Protein AF-A0A8C9GI04-F1 (afdb_monomer_lite)

Organism: NCBI:txid591936

pLDDT: mean 93.32, std 7.54, range [58.09, 98.19]

Structure (mmCIF, N/CA/C/O backbone):
data_AF-A0A8C9GI04-F1
#
_entry.id   AF-A0A8C9GI04-F1
#
loop_
_atom_site.group_PDB
_atom_site.id
_atom_site.type_symbol
_atom_site.label_atom_id
_atom_site.label_alt_id
_atom_site.label_comp_id
_atom_site.label_asym_id
_atom_site.label_entity_id
_atom_site.label_seq_id
_atom_site.pdbx_PDB_ins_code
_atom_site.Cartn_x
_atom_site.Cartn_y
_atom_site.Cartn_z
_atom_site.occupancy
_atom_site.B_iso_or_equiv
_atom_site.auth_seq_id
_atom_site.auth_comp_id
_atom_site.auth_asym_id
_atom_site.auth_atom_id
_atom_site.pdbx_PDB_model_num
ATOM 1 N N . LYS A 1 1 ? -19.293 -9.255 14.916 1.00 58.09 1 LYS A N 1
ATOM 2 C CA . LYS A 1 1 ? -18.584 -8.015 15.339 1.00 58.09 1 LYS A CA 1
ATOM 3 C C . LYS A 1 1 ? -17.336 -8.307 16.194 1.00 58.09 1 LYS A C 1
ATOM 5 O O . LYS A 1 1 ? -16.268 -7.834 15.830 1.00 58.09 1 LYS A O 1
ATOM 10 N N . ASN A 1 2 ? -17.399 -9.175 17.212 1.00 64.94 2 ASN A N 1
ATOM 11 C CA . ASN A 1 2 ? -16.260 -9.461 18.116 1.00 64.94 2 ASN A CA 1
ATOM 12 C C . ASN A 1 2 ? -15.022 -10.104 17.446 1.00 64.94 2 ASN A C 1
ATOM 14 O O . ASN A 1 2 ? -13.891 -9.823 17.838 1.00 64.94 2 ASN A O 1
ATOM 18 N N . GLY A 1 3 ? -15.204 -10.923 16.403 1.00 80.50 3 GLY A N 1
ATOM 19 C CA . GLY A 1 3 ? -14.089 -11.579 15.701 1.00 80.50 3 GLY A CA 1
ATOM 20 C C . GLY A 1 3 ? -13.209 -10.637 14.868 1.00 80.50 3 GLY A C 1
ATOM 21 O O . GLY A 1 3 ? -11.998 -10.830 14.797 1.00 80.50 3 GLY A O 1
ATOM 22 N N . ILE A 1 4 ? -13.796 -9.590 14.278 1.00 77.62 4 ILE A N 1
ATOM 23 C CA . ILE A 1 4 ? -13.075 -8.622 13.434 1.00 77.62 4 ILE A CA 1
ATOM 24 C C . ILE A 1 4 ? -12.163 -7.753 14.300 1.00 77.62 4 ILE A C 1
ATOM 26 O O . ILE A 1 4 ? -10.967 -7.670 14.031 1.00 77.62 4 ILE A O 1
ATOM 30 N N . LEU A 1 5 ? -12.699 -7.195 15.389 1.00 77.75 5 LEU A N 1
ATOM 31 C CA . LEU A 1 5 ? -11.923 -6.432 16.371 1.00 77.75 5 LEU A CA 1
ATOM 32 C C . LEU A 1 5 ? -10.781 -7.265 16.964 1.00 77.75 5 LEU A C 1
ATOM 34 O O . LEU A 1 5 ? -9.650 -6.794 17.034 1.00 77.75 5 LEU A O 1
ATOM 38 N N . LYS A 1 6 ? -11.030 -8.540 17.294 1.00 83.25 6 LYS A N 1
ATOM 39 C CA . LYS A 1 6 ? -9.978 -9.452 17.772 1.00 83.25 6 LYS A CA 1
ATOM 40 C C . LYS A 1 6 ? -8.861 -9.637 16.737 1.00 83.25 6 LYS A C 1
ATOM 42 O O . LYS A 1 6 ? -7.687 -9.688 17.102 1.00 83.25 6 LYS A O 1
ATOM 47 N N . ARG A 1 7 ? -9.207 -9.716 15.447 1.00 83.31 7 ARG A N 1
ATOM 48 C CA . ARG A 1 7 ? -8.234 -9.871 14.355 1.00 83.31 7 ARG A CA 1
ATOM 49 C C . ARG A 1 7 ? -7.420 -8.598 14.121 1.00 83.31 7 ARG A C 1
ATOM 51 O O . ARG A 1 7 ? -6.207 -8.697 13.960 1.00 83.31 7 ARG A O 1
ATOM 58 N N . ILE A 1 8 ?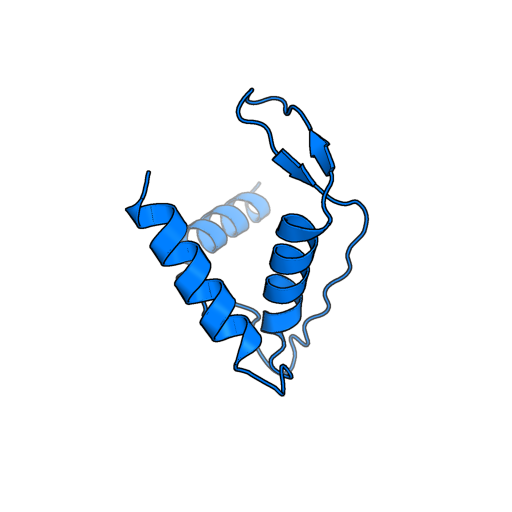 -8.066 -7.434 14.169 1.00 82.00 8 ILE A N 1
ATOM 59 C CA . ILE A 1 8 ? -7.407 -6.124 14.062 1.00 82.00 8 ILE A CA 1
ATOM 60 C C . ILE A 1 8 ? -6.440 -5.926 15.231 1.00 82.00 8 ILE A C 1
ATOM 62 O O . ILE A 1 8 ? -5.265 -5.653 15.008 1.00 82.00 8 ILE A O 1
ATOM 66 N N . ASN A 1 9 ? -6.882 -6.179 16.465 1.00 84.00 9 ASN A N 1
ATOM 67 C CA . ASN A 1 9 ? -6.029 -6.061 17.649 1.00 84.00 9 ASN A CA 1
ATOM 68 C C . ASN A 1 9 ? -4.821 -7.003 17.577 1.00 84.00 9 ASN A C 1
ATOM 70 O O . ASN A 1 9 ? -3.708 -6.615 17.921 1.00 84.00 9 ASN A O 1
ATOM 74 N N . LYS A 1 10 ? -5.002 -8.226 17.058 1.00 86.00 10 LYS A N 1
ATOM 75 C CA . LYS A 1 10 ? -3.884 -9.146 16.810 1.00 86.00 10 LYS A CA 1
ATOM 76 C C . LYS A 1 10 ? -2.883 -8.570 15.800 1.00 86.00 10 LYS A C 1
ATOM 78 O O . LYS A 1 10 ? -1.682 -8.652 16.044 1.00 86.00 10 LYS A O 1
ATOM 83 N N . GLN A 1 11 ? -3.351 -8.002 14.688 1.00 83.50 11 GLN A N 1
ATOM 84 C CA . GLN A 1 11 ? -2.478 -7.400 13.671 1.00 83.50 11 GLN A CA 1
ATOM 85 C C . GLN A 1 11 ? -1.740 -6.167 14.201 1.00 83.50 11 GLN A C 1
ATOM 87 O O . GLN A 1 11 ? -0.530 -6.059 14.010 1.00 83.50 11 GLN A O 1
ATOM 92 N N . LEU A 1 12 ? -2.429 -5.294 14.939 1.00 83.62 12 LEU A N 1
ATOM 93 C CA . LEU A 1 12 ? -1.813 -4.147 15.601 1.00 83.62 12 LEU A CA 1
ATOM 94 C C . LEU A 1 12 ? -0.757 -4.601 16.610 1.00 83.62 12 LEU A C 1
ATOM 96 O O . LEU A 1 12 ? 0.352 -4.079 16.599 1.00 83.62 12 LEU A O 1
ATOM 100 N N . ASN A 1 13 ? -1.028 -5.622 17.422 1.00 87.12 13 ASN A N 1
ATOM 101 C CA . ASN A 1 13 ? -0.030 -6.157 18.351 1.00 87.12 13 ASN A CA 1
ATOM 102 C C . ASN A 1 13 ? 1.227 -6.665 17.630 1.00 87.12 13 ASN A C 1
ATOM 104 O O . ASN A 1 13 ? 2.338 -6.417 18.091 1.00 87.12 13 ASN A O 1
ATOM 108 N N . ILE A 1 14 ? 1.080 -7.345 16.488 1.00 85.94 14 ILE A N 1
ATOM 109 C CA . ILE A 1 14 ? 2.230 -7.777 15.677 1.00 85.94 14 ILE A CA 1
ATOM 110 C C . ILE A 1 14 ? 3.009 -6.558 15.167 1.00 85.94 14 ILE A C 1
ATOM 112 O O . ILE A 1 14 ? 4.228 -6.512 15.314 1.00 85.94 14 ILE A O 1
ATOM 116 N N . TYR A 1 15 ? 2.310 -5.551 14.640 1.00 90.56 15 TYR A N 1
ATOM 117 C CA . TYR A 1 15 ? 2.925 -4.323 14.139 1.00 90.56 15 TYR A CA 1
ATOM 118 C C . TYR A 1 15 ? 3.720 -3.561 15.215 1.00 90.56 15 TYR A C 1
ATOM 120 O O . TYR A 1 15 ? 4.781 -3.016 14.910 1.00 90.56 15 TYR A O 1
ATOM 128 N N . HIS A 1 16 ? 3.257 -3.537 16.469 1.00 90.94 16 HIS A N 1
ATOM 129 C CA . HIS A 1 16 ? 3.956 -2.863 17.575 1.00 90.94 16 HIS A CA 1
ATOM 130 C C . HIS A 1 16 ? 5.150 -3.653 18.125 1.00 90.94 16 HIS A C 1
ATOM 132 O O . HIS A 1 16 ? 6.081 -3.058 18.660 1.00 90.94 16 HIS A O 1
ATOM 138 N N . ARG A 1 17 ? 5.159 -4.985 17.993 1.00 91.94 17 ARG A N 1
ATOM 139 C CA . ARG A 1 17 ? 6.262 -5.827 18.495 1.00 91.94 17 ARG A CA 1
ATOM 140 C C . ARG A 1 17 ? 7.551 -5.676 17.691 1.00 91.94 17 ARG A C 1
ATOM 142 O O . ARG A 1 17 ? 8.630 -5.941 18.217 1.00 91.94 17 ARG A O 1
ATOM 149 N N . ILE A 1 18 ? 7.450 -5.288 16.424 1.00 92.19 18 ILE A N 1
ATOM 150 C CA . ILE A 1 18 ? 8.603 -5.160 15.534 1.00 92.19 18 ILE A CA 1
ATOM 151 C C . ILE A 1 18 ? 9.268 -3.803 15.778 1.00 92.19 18 ILE A C 1
ATOM 153 O O . ILE A 1 18 ? 8.718 -2.764 15.417 1.00 92.19 18 ILE A O 1
ATOM 157 N N . LYS A 1 19 ? 10.464 -3.825 16.379 1.00 90.69 19 LYS A N 1
ATOM 158 C CA . LYS A 1 19 ? 11.230 -2.611 16.707 1.00 90.69 19 LYS A CA 1
ATOM 159 C C . LYS A 1 19 ? 11.822 -1.918 15.476 1.00 90.69 19 LYS A C 1
ATOM 161 O O . LYS A 1 19 ? 11.852 -0.697 15.430 1.00 90.69 19 LYS A O 1
ATOM 166 N N . ILE A 1 20 ? 12.291 -2.689 14.493 1.00 93.06 20 ILE A N 1
ATOM 167 C CA . ILE A 1 20 ? 12.982 -2.175 13.302 1.00 93.06 20 ILE A CA 1
ATOM 168 C C . ILE A 1 20 ? 12.156 -2.512 12.059 1.00 93.06 20 ILE A C 1
ATOM 170 O O . ILE A 1 20 ? 11.896 -3.681 11.778 1.00 93.06 20 ILE A O 1
ATOM 174 N N . LYS A 1 21 ? 11.745 -1.484 11.313 1.00 94.62 21 LYS A N 1
ATOM 175 C CA . LYS A 1 21 ? 10.801 -1.571 10.187 1.00 94.62 21 LYS A CA 1
ATOM 176 C C . LYS A 1 21 ? 11.438 -1.077 8.887 1.00 94.62 21 LYS A C 1
ATOM 178 O O . LYS A 1 21 ? 10.956 -0.139 8.265 1.00 94.62 21 LYS A O 1
ATOM 183 N N . ASN A 1 22 ? 12.541 -1.709 8.492 1.00 94.62 22 ASN A N 1
ATOM 184 C CA . ASN A 1 22 ? 13.356 -1.251 7.357 1.00 94.62 22 ASN A CA 1
ATOM 185 C C . ASN A 1 22 ? 12.860 -1.757 5.993 1.00 94.62 22 ASN A C 1
ATOM 187 O O . ASN A 1 22 ? 13.307 -1.266 4.961 1.00 94.62 22 ASN A O 1
ATOM 191 N N . HIS A 1 23 ? 11.969 -2.753 5.967 1.00 96.81 23 HIS A N 1
ATOM 192 C CA . HIS A 1 23 ? 11.454 -3.288 4.708 1.00 96.81 23 HIS A CA 1
ATOM 193 C C . HIS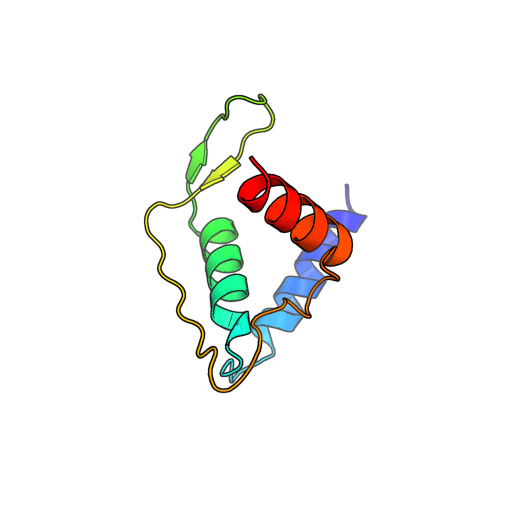 A 1 23 ? 10.623 -2.221 3.962 1.00 96.81 23 HIS A C 1
ATOM 195 O O . HIS A 1 23 ? 9.760 -1.604 4.590 1.00 96.81 23 HIS A O 1
ATOM 201 N N . PRO A 1 24 ? 10.799 -2.025 2.640 1.00 97.56 24 PRO A N 1
ATOM 202 C CA . PRO A 1 24 ? 10.115 -0.970 1.881 1.00 97.56 24 PRO A CA 1
ATOM 203 C C . PRO A 1 24 ? 8.584 -0.987 1.989 1.00 97.56 24 PRO A C 1
ATOM 205 O O . PRO A 1 24 ? 7.961 0.072 1.989 1.00 97.56 24 PRO A O 1
ATOM 208 N N . GLU A 1 25 ? 7.977 -2.171 2.144 1.00 97.94 25 GLU A N 1
ATOM 209 C CA . GLU A 1 25 ? 6.524 -2.345 2.335 1.00 97.94 25 GLU A CA 1
ATOM 210 C C . GLU A 1 25 ? 5.984 -1.635 3.592 1.00 97.94 25 GLU A C 1
ATOM 212 O O . GLU A 1 25 ? 4.801 -1.298 3.651 1.00 97.94 25 GLU A O 1
ATOM 217 N N . TYR A 1 26 ? 6.834 -1.329 4.581 1.00 97.75 26 TYR A N 1
ATOM 218 C CA . TYR A 1 26 ? 6.411 -0.541 5.739 1.00 97.75 26 TYR A CA 1
ATOM 219 C C . TYR A 1 26 ? 5.976 0.876 5.376 1.00 97.75 26 TYR A C 1
ATOM 221 O O . TYR A 1 26 ? 5.202 1.447 6.132 1.00 97.75 26 TYR A O 1
ATOM 229 N N . GLN A 1 27 ? 6.374 1.433 4.229 1.00 98.00 27 GLN A N 1
ATOM 230 C CA . GLN A 1 27 ? 5.814 2.708 3.765 1.00 98.00 27 GLN A CA 1
ATOM 231 C C . GLN A 1 27 ? 4.288 2.618 3.628 1.00 98.00 27 GLN A C 1
ATOM 233 O O . GLN A 1 27 ? 3.568 3.422 4.212 1.00 98.00 27 GLN A O 1
ATOM 238 N N . TYR A 1 28 ? 3.795 1.569 2.965 1.00 97.75 28 TYR A N 1
ATOM 239 C CA . TYR A 1 28 ? 2.364 1.300 2.844 1.00 97.75 28 TYR A CA 1
ATOM 240 C C . TYR A 1 28 ? 1.715 1.008 4.207 1.00 97.75 28 TYR A C 1
ATOM 242 O O . TYR A 1 28 ? 0.704 1.616 4.560 1.00 97.75 28 TYR A O 1
ATOM 250 N N . LEU A 1 29 ? 2.307 0.112 5.010 1.00 97.06 29 LEU A N 1
ATOM 251 C CA . LEU A 1 29 ? 1.726 -0.290 6.300 1.00 97.06 29 LEU A CA 1
ATOM 252 C C . LEU A 1 29 ? 1.660 0.868 7.303 1.00 97.06 29 LEU A C 1
ATOM 254 O O . LEU A 1 29 ? 0.672 0.996 8.026 1.00 97.06 29 LEU A O 1
ATOM 258 N N . ASN A 1 30 ? 2.684 1.720 7.338 1.00 96.50 30 ASN A N 1
ATOM 259 C CA . ASN A 1 30 ? 2.741 2.875 8.227 1.00 96.50 30 ASN A CA 1
ATOM 260 C C . ASN A 1 30 ? 1.712 3.933 7.813 1.00 96.50 30 ASN A C 1
ATOM 262 O O . ASN A 1 30 ? 1.058 4.498 8.685 1.00 96.50 30 ASN A O 1
ATOM 266 N N . THR A 1 31 ? 1.514 4.162 6.508 1.00 97.19 31 THR A N 1
ATOM 267 C CA . THR A 1 31 ? 0.453 5.052 6.013 1.00 97.19 31 THR A CA 1
ATOM 268 C C . THR A 1 31 ? -0.929 4.540 6.405 1.00 97.19 31 THR A C 1
ATOM 270 O O . THR A 1 31 ? -1.731 5.301 6.938 1.00 97.19 31 THR A O 1
ATOM 273 N N . VAL A 1 32 ? -1.207 3.245 6.219 1.00 95.81 32 VAL A N 1
ATOM 274 C CA . VAL A 1 32 ? -2.487 2.650 6.641 1.00 95.81 32 VAL A CA 1
ATOM 275 C C . VAL A 1 32 ? -2.690 2.800 8.151 1.00 95.81 32 VAL A C 1
ATOM 277 O O . VAL A 1 32 ? -3.769 3.189 8.593 1.00 95.81 32 VAL A O 1
ATOM 280 N N . TYR A 1 33 ? -1.654 2.526 8.944 1.00 95.38 33 TYR A N 1
ATOM 281 C CA . TYR A 1 33 ? -1.692 2.680 10.397 1.00 95.38 33 TYR A CA 1
ATOM 282 C C . TYR A 1 33 ? -1.984 4.127 10.825 1.00 95.38 33 TYR A C 1
ATOM 284 O O . TYR A 1 33 ? -2.854 4.356 11.664 1.00 95.38 33 TYR A O 1
ATOM 292 N N . ASP A 1 34 ? -1.304 5.102 10.220 1.00 96.12 34 ASP A N 1
ATOM 293 C CA . ASP A 1 34 ? -1.492 6.524 10.514 1.00 96.12 34 ASP A CA 1
ATOM 294 C C . ASP A 1 34 ? -2.886 7.024 10.103 1.00 96.12 34 ASP A C 1
ATOM 296 O O . ASP A 1 34 ? -3.521 7.747 10.868 1.00 96.12 34 ASP A O 1
ATOM 300 N N . ILE A 1 35 ? -3.419 6.582 8.958 1.00 96.44 35 ILE A N 1
ATOM 301 C CA . ILE A 1 35 ? -4.799 6.896 8.554 1.00 96.44 35 ILE A CA 1
ATOM 302 C C . ILE A 1 35 ? -5.798 6.337 9.571 1.00 96.44 35 ILE A C 1
ATOM 304 O O . ILE A 1 35 ? -6.720 7.042 9.965 1.00 96.44 35 ILE A O 1
ATOM 308 N N . ILE A 1 36 ? -5.623 5.094 10.029 1.00 94.00 36 ILE A N 1
ATOM 309 C CA . ILE A 1 36 ? -6.551 4.473 10.986 1.00 94.00 36 ILE A CA 1
ATOM 310 C C . ILE A 1 36 ? -6.566 5.216 12.328 1.00 94.00 36 ILE A C 1
ATOM 312 O O . ILE A 1 36 ? -7.634 5.352 12.925 1.00 94.00 36 ILE A O 1
ATOM 316 N N . LEU A 1 37 ? -5.407 5.669 12.814 1.00 93.94 37 LEU A N 1
ATOM 317 C CA . LEU A 1 37 ? -5.306 6.323 14.121 1.00 93.94 37 LEU A CA 1
ATOM 318 C C . LEU A 1 37 ? -5.619 7.816 14.093 1.00 93.94 37 LEU A C 1
ATOM 320 O O . LEU A 1 37 ? -6.291 8.308 14.995 1.00 93.94 37 LEU A O 1
ATOM 324 N N . ASN A 1 38 ? -5.120 8.523 13.082 1.00 96.31 38 ASN A N 1
ATOM 325 C CA . ASN A 1 38 ? -5.090 9.984 13.046 1.00 96.31 38 ASN A CA 1
ATOM 326 C C . ASN A 1 38 ? -5.850 10.569 11.846 1.00 96.31 38 ASN A C 1
ATOM 328 O O . ASN A 1 38 ? -5.779 11.773 11.607 1.00 96.31 38 ASN A O 1
ATOM 332 N N . GLY A 1 39 ? -6.508 9.738 11.036 1.00 96.50 39 GLY A N 1
ATOM 333 C CA . GLY A 1 39 ? -7.276 10.199 9.885 1.00 96.50 39 GLY A CA 1
ATOM 334 C C . GLY A 1 39 ? -8.641 10.774 10.268 1.00 96.50 39 GLY A C 1
ATOM 335 O O . GLY A 1 39 ? -9.224 10.462 11.307 1.00 96.50 39 GLY A O 1
ATOM 336 N N . ASN A 1 40 ? -9.179 11.603 9.379 1.00 97.12 40 ASN A N 1
ATOM 337 C CA . ASN A 1 40 ? -10.478 12.241 9.523 1.00 97.12 40 ASN A CA 1
ATOM 338 C C . ASN A 1 40 ? -11.582 11.317 9.006 1.00 97.12 40 ASN A C 1
ATOM 340 O O . ASN A 1 40 ? -11.488 10.780 7.901 1.00 97.12 40 ASN A O 1
ATOM 344 N N . LYS A 1 41 ? -12.653 11.150 9.786 1.00 96.75 41 LYS A N 1
ATOM 345 C CA . LYS A 1 41 ? -13.855 10.435 9.340 1.00 96.75 41 LYS A CA 1
ATOM 346 C C . LYS A 1 41 ? -14.669 11.333 8.418 1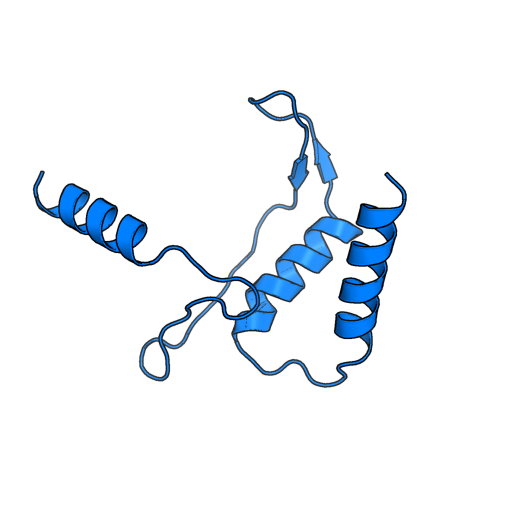.00 96.75 41 LYS A C 1
ATOM 348 O O . LYS A 1 41 ? -15.011 12.447 8.801 1.00 96.75 41 LYS A O 1
ATOM 353 N N . MET A 1 42 ? -14.997 10.841 7.231 1.00 94.44 42 MET A N 1
ATOM 354 C CA . MET A 1 42 ? -15.752 11.582 6.221 1.00 94.44 42 MET A CA 1
ATOM 355 C C . MET A 1 42 ? -16.791 10.671 5.565 1.00 94.44 42 MET A C 1
ATOM 357 O O . MET A 1 42 ? -16.605 9.455 5.496 1.00 94.44 42 MET A O 1
ATOM 361 N N . SER A 1 43 ? -17.883 11.254 5.073 1.00 94.94 43 SER A N 1
ATOM 362 C CA . SER A 1 43 ? -18.771 10.570 4.133 1.00 94.94 43 SER A CA 1
ATOM 363 C C . SER A 1 43 ? -18.114 10.499 2.752 1.00 94.94 43 SER A C 1
ATOM 365 O O . SER A 1 43 ? -17.274 11.329 2.401 1.00 94.94 43 SER A O 1
ATOM 367 N N . ASP A 1 44 ? -18.479 9.490 1.967 1.00 94.25 44 ASP A N 1
ATOM 368 C CA . ASP A 1 44 ? -17.959 9.271 0.619 1.00 94.25 44 ASP A CA 1
ATOM 369 C C . ASP A 1 44 ? -19.100 9.035 -0.384 1.00 94.25 44 ASP A C 1
ATOM 371 O O . ASP A 1 44 ? -20.256 8.851 -0.001 1.00 94.25 44 ASP A O 1
ATOM 375 N N . ARG A 1 45 ? -18.775 9.005 -1.683 1.00 96.44 45 ARG A N 1
ATOM 376 C CA . ARG A 1 45 ? -19.758 8.836 -2.769 1.00 96.44 45 ARG A CA 1
ATOM 377 C C . ARG A 1 45 ? -20.548 7.522 -2.674 1.00 96.44 45 ARG A C 1
ATOM 379 O O . ARG A 1 45 ? -21.660 7.452 -3.186 1.00 96.44 45 ARG A O 1
ATOM 386 N N . THR A 1 46 ? -19.985 6.476 -2.068 1.00 96.06 46 THR A N 1
ATOM 387 C CA 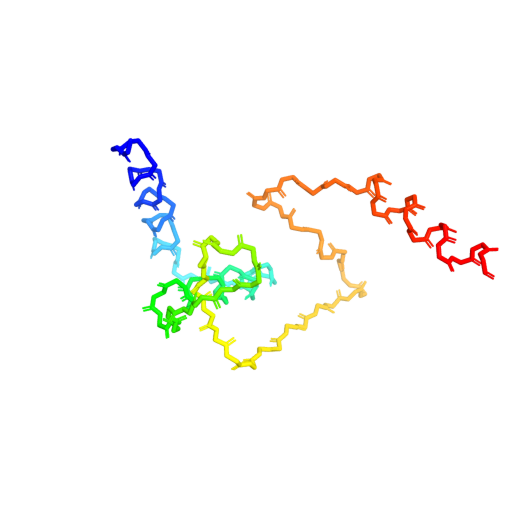. THR A 1 46 ? -20.648 5.169 -1.932 1.00 96.06 46 THR A CA 1
ATOM 388 C C . THR A 1 46 ? -21.563 5.077 -0.709 1.00 96.06 46 THR A C 1
ATOM 390 O O . THR A 1 46 ? -22.345 4.135 -0.613 1.00 96.06 46 THR A O 1
ATOM 393 N N . GLY A 1 47 ? -21.494 6.045 0.213 1.00 92.81 47 GLY A N 1
ATOM 394 C CA . GLY A 1 47 ? -22.293 6.058 1.440 1.00 92.81 47 GLY A CA 1
ATOM 395 C C . GLY A 1 47 ? -21.794 5.104 2.534 1.00 92.81 47 GLY A C 1
ATOM 396 O O . GLY A 1 47 ? -22.476 4.938 3.543 1.00 92.81 47 GLY A O 1
ATOM 397 N N . VAL A 1 48 ? -20.619 4.486 2.366 1.00 95.31 48 VAL A N 1
ATOM 398 C CA . VAL A 1 48 ? -20.006 3.583 3.361 1.00 95.31 48 VAL A CA 1
ATOM 399 C C . VAL A 1 48 ? -19.290 4.373 4.463 1.00 95.31 48 VAL A C 1
ATOM 401 O O . VAL A 1 48 ? -19.264 3.950 5.620 1.00 95.31 48 VAL A O 1
ATOM 404 N N . GLY A 1 49 ? -18.741 5.536 4.115 1.00 94.56 49 GLY A N 1
ATOM 405 C CA . GLY A 1 49 ? -17.873 6.338 4.966 1.00 94.56 49 GLY A CA 1
ATOM 406 C C . GLY A 1 49 ? -16.411 5.891 4.894 1.00 94.56 49 GLY A C 1
ATOM 407 O O . GLY A 1 49 ? -16.091 4.720 4.685 1.00 94.56 49 GLY A O 1
ATOM 408 N N . VAL A 1 50 ? -15.501 6.845 5.082 1.00 95.81 50 VAL A N 1
ATOM 409 C CA . VAL A 1 50 ? -14.049 6.639 4.998 1.00 95.81 50 VAL A CA 1
ATOM 410 C C . VAL A 1 50 ? -13.329 7.284 6.175 1.00 95.81 50 VAL A C 1
ATOM 412 O O . VAL A 1 50 ? -13.824 8.227 6.792 1.00 95.81 50 VAL A O 1
ATOM 415 N N . ILE A 1 51 ? -12.132 6.780 6.466 1.00 96.81 51 ILE A N 1
ATOM 416 C CA . ILE A 1 51 ? -11.135 7.484 7.271 1.00 96.81 51 ILE A CA 1
ATOM 417 C C . ILE A 1 51 ? -10.034 7.897 6.301 1.00 96.81 51 ILE A C 1
ATOM 419 O O . ILE A 1 51 ? -9.488 7.042 5.604 1.00 96.81 51 ILE A O 1
ATOM 423 N N . SER A 1 52 ? -9.745 9.189 6.206 1.00 96.31 52 SER A N 1
ATOM 424 C CA . SER A 1 52 ? -8.834 9.724 5.196 1.00 96.31 52 SER A CA 1
ATOM 425 C C . SER A 1 52 ? -7.835 10.706 5.798 1.00 96.31 52 SER A C 1
ATOM 427 O O . SER A 1 52 ? -8.047 11.294 6.858 1.00 96.31 52 SER A O 1
ATOM 429 N N . LYS A 1 53 ? -6.709 10.883 5.113 1.00 96.88 53 LYS A N 1
ATOM 430 C CA . LYS A 1 53 ? -5.707 11.900 5.426 1.00 96.88 53 LYS A CA 1
ATOM 431 C C . LYS A 1 53 ? -5.084 12.362 4.112 1.00 96.88 53 LYS A C 1
ATOM 433 O O . LYS A 1 53 ? -4.999 11.579 3.165 1.00 96.88 53 LYS A O 1
ATOM 438 N N . PHE A 1 54 ? -4.731 13.640 4.024 1.00 96.94 54 PHE A N 1
ATOM 439 C CA . PHE A 1 54 ? -4.267 14.249 2.779 1.00 96.94 54 PHE A CA 1
ATOM 440 C C . PHE A 1 54 ? -2.739 14.288 2.717 1.00 96.94 54 PHE A C 1
ATOM 442 O O . PHE A 1 54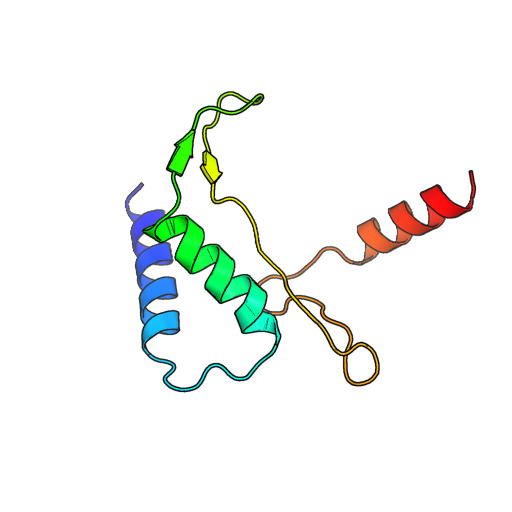 ? -2.097 14.680 3.687 1.00 96.94 54 PHE A O 1
ATOM 449 N N . GLY A 1 55 ? -2.186 13.925 1.556 1.00 92.50 55 GLY A N 1
ATOM 450 C CA . GLY A 1 55 ? -0.755 14.012 1.262 1.00 92.50 55 GLY A CA 1
ATOM 451 C C . GLY A 1 55 ? 0.079 12.876 1.860 1.00 92.50 55 GLY A C 1
ATOM 452 O O . GLY A 1 55 ? 0.430 12.896 3.034 1.00 92.50 55 GLY A O 1
ATOM 453 N N . TYR A 1 56 ? 0.475 11.920 1.017 1.00 97.06 56 TYR A N 1
ATOM 454 C CA . TYR A 1 56 ? 1.517 10.934 1.312 1.00 97.06 56 TYR A CA 1
ATOM 455 C C . TYR A 1 56 ? 2.398 10.732 0.089 1.00 97.06 56 TYR A C 1
ATOM 457 O O . TYR A 1 56 ? 1.943 10.848 -1.047 1.00 97.06 56 TYR A O 1
ATOM 465 N N . MET A 1 57 ? 3.652 10.368 0.332 1.00 97.75 57 MET A N 1
ATOM 466 C CA . MET A 1 57 ? 4.591 9.979 -0.708 1.00 97.75 57 MET A CA 1
ATOM 467 C C . MET A 1 57 ? 5.221 8.644 -0.328 1.00 97.75 57 MET A C 1
ATOM 469 O O . MET A 1 57 ? 5.704 8.481 0.790 1.00 97.75 57 MET A O 1
ATOM 473 N N . MET A 1 58 ? 5.226 7.704 -1.269 1.00 97.88 58 MET A N 1
ATOM 474 C CA . MET A 1 58 ? 5.924 6.425 -1.151 1.00 97.88 58 MET A CA 1
ATOM 475 C C . MET A 1 58 ? 6.929 6.316 -2.293 1.00 97.88 58 MET A C 1
ATOM 477 O O . MET A 1 58 ? 6.630 6.718 -3.418 1.00 97.88 58 MET A O 1
ATOM 481 N N . LYS A 1 59 ? 8.119 5.787 -2.011 1.00 97.94 59 LYS A N 1
ATOM 482 C CA . LYS A 1 59 ? 9.193 5.607 -2.995 1.00 97.94 59 LYS A CA 1
ATOM 483 C C . LYS A 1 59 ? 9.673 4.162 -2.975 1.00 97.94 59 LYS A C 1
ATOM 485 O O . LYS A 1 59 ? 9.991 3.632 -1.913 1.00 97.94 59 LYS A O 1
ATOM 490 N N . TYR A 1 60 ? 9.762 3.540 -4.145 1.00 97.81 60 TYR A N 1
ATOM 491 C CA . TYR A 1 60 ? 10.224 2.161 -4.300 1.00 97.81 60 TYR A CA 1
ATOM 492 C C . TYR A 1 60 ? 11.393 2.116 -5.285 1.00 97.81 60 TYR A C 1
ATOM 494 O O . TYR A 1 60 ? 11.344 2.759 -6.331 1.00 97.81 60 TYR A O 1
ATOM 502 N N . ASP A 1 61 ? 12.447 1.377 -4.936 1.00 97.81 61 ASP A N 1
ATOM 503 C CA . ASP A 1 61 ? 13.633 1.211 -5.781 1.00 97.81 61 ASP A CA 1
ATOM 504 C C . ASP A 1 61 ? 13.438 0.027 -6.738 1.00 97.81 61 ASP A C 1
ATOM 506 O O . ASP A 1 61 ? 13.680 -1.130 -6.382 1.00 97.81 61 ASP A O 1
ATOM 510 N N . LEU A 1 62 ? 12.985 0.332 -7.957 1.00 97.94 62 LEU A N 1
ATOM 511 C CA . LEU A 1 62 ? 12.657 -0.668 -8.978 1.00 97.94 62 LEU A CA 1
ATOM 512 C C . LEU A 1 62 ? 13.885 -1.400 -9.536 1.00 97.94 62 LEU A C 1
ATOM 514 O O . LEU A 1 62 ? 13.733 -2.473 -10.112 1.00 97.94 62 LEU A O 1
ATOM 518 N N . ASN A 1 63 ? 15.097 -0.871 -9.334 1.00 98.06 63 ASN A N 1
ATOM 519 C CA . ASN A 1 63 ? 16.324 -1.554 -9.750 1.00 98.06 63 ASN A CA 1
ATOM 520 C C . ASN A 1 63 ? 16.675 -2.725 -8.823 1.00 98.06 63 ASN A C 1
ATOM 522 O O . ASN A 1 63 ? 17.442 -3.605 -9.207 1.00 98.06 63 ASN A O 1
ATOM 526 N N . LYS A 1 64 ? 16.144 -2.734 -7.593 1.00 97.50 64 LYS A N 1
ATOM 527 C CA . LYS A 1 64 ? 16.438 -3.766 -6.588 1.00 97.50 64 LYS A CA 1
ATOM 528 C C . LYS A 1 64 ? 15.327 -4.794 -6.441 1.00 97.50 64 LYS A C 1
ATOM 530 O O . LYS A 1 64 ? 15.616 -5.951 -6.151 1.00 97.50 64 LYS A O 1
ATOM 535 N N . TYR A 1 65 ? 14.069 -4.379 -6.562 1.00 96.81 65 TYR A N 1
ATOM 536 C CA . TYR A 1 65 ? 12.919 -5.251 -6.333 1.00 96.81 65 TYR A CA 1
ATOM 537 C C . TYR A 1 65 ? 11.660 -4.727 -7.026 1.00 96.81 65 TYR A C 1
ATOM 539 O O . TYR A 1 65 ? 11.498 -3.532 -7.262 1.00 96.81 65 TYR A O 1
ATOM 547 N N . PHE A 1 66 ? 10.715 -5.632 -7.276 1.00 97.31 66 PHE A N 1
ATOM 548 C CA . PHE A 1 66 ? 9.366 -5.275 -7.697 1.00 97.31 66 PHE A CA 1
ATOM 549 C C . PHE A 1 66 ? 8.470 -5.108 -6.454 1.00 97.31 66 PHE A C 1
ATOM 551 O O . PHE A 1 66 ? 8.343 -6.066 -5.686 1.00 97.31 66 PHE A O 1
ATOM 558 N N . PRO A 1 67 ? 7.861 -3.930 -6.207 1.00 97.12 67 PRO A N 1
ATOM 559 C CA . PRO A 1 67 ? 7.137 -3.625 -4.969 1.00 97.12 67 PRO A CA 1
ATOM 560 C C . PRO A 1 67 ? 5.731 -4.257 -4.926 1.00 97.12 67 PRO A C 1
ATOM 562 O O . PRO A 1 67 ? 4.724 -3.575 -4.738 1.00 97.12 67 PRO A O 1
ATOM 565 N N . LEU A 1 68 ? 5.650 -5.579 -5.090 1.00 97.69 68 LEU A N 1
ATOM 566 C CA . LEU A 1 68 ? 4.423 -6.341 -4.884 1.00 97.69 68 LEU A CA 1
ATOM 567 C C . LEU A 1 68 ? 4.218 -6.579 -3.385 1.00 97.69 68 LEU A C 1
ATOM 569 O O . LEU A 1 68 ? 5.072 -7.172 -2.728 1.00 97.69 68 LEU A O 1
ATOM 573 N N . LEU A 1 69 ? 3.080 -6.134 -2.847 1.00 97.25 69 LEU A N 1
ATOM 574 C CA . LEU A 1 69 ? 2.768 -6.309 -1.427 1.00 97.25 69 LEU A CA 1
ATOM 575 C C . LEU A 1 69 ? 2.735 -7.796 -1.047 1.00 97.25 69 LEU A C 1
ATOM 577 O O . LEU A 1 69 ? 2.116 -8.614 -1.732 1.00 97.25 69 LEU A O 1
ATOM 581 N N . THR A 1 70 ? 3.369 -8.130 0.075 1.00 97.00 70 THR A N 1
ATOM 582 C CA . THR A 1 70 ? 3.494 -9.507 0.577 1.00 97.00 70 THR A CA 1
ATOM 583 C C . THR A 1 70 ? 2.551 -9.793 1.744 1.00 97.00 70 THR A C 1
ATOM 585 O O . THR A 1 70 ? 2.147 -10.935 1.962 1.00 97.00 70 THR A O 1
ATOM 588 N N . THR A 1 71 ? 2.118 -8.754 2.464 1.00 95.44 71 THR A N 1
ATOM 589 C CA . THR A 1 71 ? 1.181 -8.862 3.599 1.00 95.44 71 THR A CA 1
ATOM 590 C C . THR A 1 71 ? -0.234 -9.290 3.202 1.00 95.44 71 THR A C 1
ATOM 592 O O . THR A 1 71 ? -1.021 -9.721 4.051 1.00 95.44 71 THR A O 1
ATOM 595 N N . LYS A 1 72 ? -0.567 -9.207 1.911 1.00 95.31 72 LYS A N 1
ATOM 596 C CA . LYS A 1 72 ? -1.782 -9.757 1.308 1.00 95.31 72 LYS A CA 1
ATOM 597 C C . LYS A 1 72 ? -1.495 -10.098 -0.150 1.00 95.31 72 LYS A C 1
ATOM 599 O O . LYS A 1 72 ? -0.873 -9.315 -0.854 1.00 95.31 72 LYS A O 1
ATOM 604 N N . ARG A 1 73 ? -2.016 -11.232 -0.628 1.00 97.06 73 ARG A N 1
ATOM 605 C CA . ARG A 1 73 ? -1.909 -11.615 -2.041 1.00 97.06 73 ARG A CA 1
ATOM 606 C C . ARG A 1 73 ? -2.593 -10.577 -2.940 1.00 97.06 73 ARG A C 1
ATOM 608 O O . ARG A 1 73 ? -3.782 -10.303 -2.774 1.00 97.06 73 ARG A O 1
ATOM 615 N N . VAL A 1 74 ? -1.840 -10.052 -3.901 1.00 97.56 74 VAL A N 1
ATOM 616 C CA . VAL A 1 74 ? -2.313 -9.144 -4.954 1.00 97.56 74 VAL A CA 1
ATOM 617 C C . VAL A 1 74 ? -2.697 -9.954 -6.197 1.00 97.56 74 VAL A C 1
ATOM 619 O O . VAL A 1 74 ? -2.032 -10.934 -6.540 1.00 97.56 74 VAL A O 1
ATOM 622 N N . PHE A 1 75 ? -3.779 -9.567 -6.877 1.00 97.88 75 PHE A N 1
ATOM 623 C CA . PHE A 1 75 ? -4.235 -10.231 -8.100 1.00 97.88 75 PHE A CA 1
ATOM 624 C C . PHE A 1 75 ? -3.480 -9.706 -9.331 1.00 97.88 75 PHE A C 1
ATOM 626 O O . PHE A 1 75 ? -3.982 -8.881 -10.084 1.00 97.88 75 PHE A O 1
ATOM 633 N N . LEU A 1 76 ? -2.246 -10.183 -9.521 1.00 97.25 76 LEU A N 1
ATOM 634 C CA . LEU A 1 76 ? -1.338 -9.667 -10.554 1.00 97.25 76 LEU A CA 1
ATOM 635 C C . LEU A 1 76 ? -1.831 -9.916 -11.989 1.00 97.25 76 LEU A C 1
ATOM 637 O O . LEU A 1 76 ? -1.635 -9.069 -12.851 1.00 97.25 76 LEU A O 1
ATOM 641 N N . ARG A 1 77 ? -2.495 -11.053 -12.238 1.00 97.62 77 ARG A N 1
ATOM 642 C CA . ARG A 1 77 ? -3.002 -11.402 -13.573 1.00 97.62 77 ARG A CA 1
ATOM 643 C C . ARG A 1 77 ? -3.971 -10.344 -14.108 1.00 97.62 77 ARG A C 1
ATOM 645 O O . ARG A 1 77 ? -3.773 -9.877 -15.219 1.00 97.62 77 ARG A O 1
ATOM 652 N N . GLY A 1 78 ? -4.952 -9.937 -13.299 1.00 97.81 78 GLY A N 1
ATOM 653 C CA . GLY A 1 78 ? -5.916 -8.908 -13.697 1.00 97.81 78 GLY A CA 1
ATOM 654 C C . GLY A 1 78 ? -5.259 -7.555 -13.956 1.00 97.81 78 GLY A C 1
ATOM 655 O O . GLY A 1 78 ? -5.567 -6.923 -14.952 1.00 97.81 78 GLY A O 1
ATOM 656 N N . ILE A 1 79 ? -4.289 -7.155 -13.125 1.00 97.56 79 ILE A N 1
ATOM 657 C CA . ILE A 1 79 ? -3.558 -5.890 -13.312 1.00 97.56 79 ILE A CA 1
ATOM 658 C C . ILE A 1 79 ? -2.789 -5.887 -14.643 1.00 97.56 79 ILE A C 1
ATOM 660 O O . ILE A 1 79 ? -2.790 -4.883 -15.347 1.00 97.56 79 ILE A O 1
ATOM 664 N N . ILE A 1 80 ? -2.131 -6.997 -14.996 1.00 98.00 80 ILE A N 1
ATOM 665 C CA . ILE A 1 80 ? -1.399 -7.109 -16.268 1.00 98.00 80 ILE A CA 1
ATOM 666 C C . ILE A 1 80 ? -2.368 -7.095 -17.456 1.00 98.00 80 ILE A C 1
ATOM 668 O O . ILE A 1 80 ? -2.108 -6.394 -18.429 1.00 98.00 80 ILE A O 1
ATOM 672 N N . GLU A 1 81 ? -3.475 -7.841 -17.387 1.00 98.00 81 GLU A N 1
ATOM 673 C CA . GLU A 1 81 ? -4.501 -7.852 -18.439 1.00 98.00 81 GLU A CA 1
ATOM 674 C C . GLU A 1 81 ? -5.123 -6.451 -18.636 1.00 98.00 81 GLU A C 1
ATOM 676 O O . GLU A 1 81 ? -5.217 -5.994 -19.774 1.00 98.00 81 GLU A O 1
ATOM 681 N N . GLU A 1 82 ? -5.451 -5.730 -17.554 1.00 98.19 82 GLU A N 1
ATOM 682 C CA . GLU A 1 82 ? -5.921 -4.333 -17.609 1.00 98.19 82 GLU A CA 1
ATOM 683 C C . GLU A 1 82 ? -4.874 -3.388 -18.220 1.00 98.19 82 GLU A C 1
ATOM 685 O O . GLU A 1 82 ? -5.210 -2.544 -19.049 1.00 98.19 82 GLU A O 1
ATOM 690 N N . LEU A 1 83 ? -3.595 -3.539 -17.861 1.00 97.94 83 LEU A N 1
ATOM 691 C CA . LEU A 1 83 ? -2.529 -2.694 -18.403 1.00 97.94 83 LEU A CA 1
ATOM 692 C C . LEU A 1 83 ? -2.304 -2.931 -19.901 1.00 97.94 83 LEU A C 1
ATOM 694 O O . LEU A 1 83 ? -2.118 -1.978 -20.653 1.00 97.94 83 LEU A O 1
ATOM 698 N N . LEU A 1 84 ? -2.330 -4.190 -20.344 1.00 97.75 84 LEU A N 1
ATOM 699 C CA . LEU A 1 84 ? -2.231 -4.528 -21.765 1.00 97.75 84 LEU A CA 1
ATOM 700 C C . LEU A 1 84 ? -3.435 -4.005 -22.554 1.00 97.75 84 LEU A C 1
ATOM 702 O O . LEU A 1 84 ? -3.266 -3.594 -23.699 1.00 97.75 84 LEU A O 1
ATOM 706 N N . TRP A 1 85 ? -4.625 -3.992 -21.947 1.00 97.75 85 TRP A N 1
ATOM 707 C CA . TRP A 1 85 ? -5.803 -3.372 -22.546 1.00 97.75 85 TRP A CA 1
ATOM 708 C C . TRP A 1 85 ? -5.607 -1.862 -22.756 1.00 97.75 85 TRP A C 1
ATOM 710 O O . TRP A 1 85 ? -5.830 -1.396 -23.868 1.00 97.75 85 TRP A O 1
ATOM 720 N N . PHE A 1 86 ? -5.080 -1.123 -21.768 1.00 97.81 86 PHE A N 1
ATOM 721 C CA . PHE A 1 86 ? -4.789 0.315 -21.915 1.00 97.81 86 P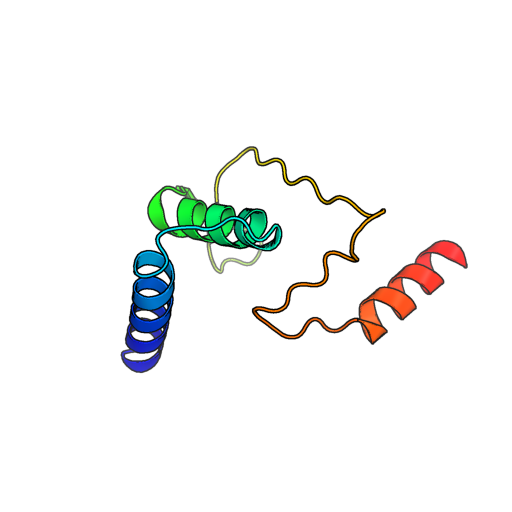HE A CA 1
ATOM 722 C C . PHE A 1 86 ? -3.772 0.659 -23.012 1.00 97.81 86 PHE A C 1
ATOM 724 O O . PHE A 1 86 ? -3.807 1.768 -23.522 1.00 97.81 86 PHE A O 1
ATOM 731 N N . ILE A 1 87 ? -2.835 -0.241 -23.329 1.00 97.12 87 ILE A N 1
ATOM 732 C CA . ILE A 1 87 ? -1.804 -0.007 -24.361 1.00 97.12 87 ILE A CA 1
ATOM 733 C C . ILE A 1 87 ? -2.329 -0.326 -25.768 1.00 97.12 87 ILE A C 1
ATOM 735 O O . ILE A 1 87 ? -1.785 0.158 -26.758 1.00 97.12 87 ILE A O 1
ATOM 739 N N . LYS A 1 88 ? -3.329 -1.208 -25.869 1.00 94.00 88 LYS A N 1
ATOM 740 C CA . LYS A 1 88 ? -3.864 -1.678 -27.149 1.00 94.00 88 LYS A CA 1
ATOM 741 C C . LYS A 1 88 ? -4.819 -0.668 -27.800 1.00 94.00 88 LYS A C 1
ATOM 743 O O . LYS A 1 88 ? -4.946 -0.699 -29.023 1.00 94.00 88 LYS A O 1
ATOM 748 N N . GLU A 1 89 ? -5.485 0.152 -26.991 1.00 66.81 89 GLU A N 1
ATOM 749 C CA . GLU A 1 89 ? -6.333 1.278 -27.418 1.00 66.81 89 GLU A CA 1
ATOM 750 C C . GLU A 1 89 ? -5.492 2.542 -27.653 1.00 66.81 89 GLU A C 1
ATOM 752 O O . GLU A 1 89 ? -5.733 3.225 -28.673 1.00 66.81 89 GLU A O 1
#

Radius of gyration: 16.68 Å; chains: 1; bounding box: 39×26×46 Å

InterPro domains:
  IPR023451 Thymidylate synthase/dCMP hydroxymethylase domain [PF00303] (27-88)
  IPR036926 Thymidylate synthase/dCMP hydroxymethylase superfamily [G3DSA:3.30.572.10] (21-89)
  IPR036926 Thymidylate synthase/dCMP hydroxymethylase superfamily [SSF55831] (11-88)
  IPR045097 Thymidylate synthase/dCMP hydroxymethylase [PTHR11548] (9-88)

Foldseek 3Di:
DVVVVVVVVVVVVVVVVDPDDPDLCVLVVVVVVCQVPPFDWDADPVRPIDGDDDDDDGDDDVVVDDPDDPVDDDPVVVVVVVVVVVVVD

Secondary structure (DSSP, 8-state):
-HHHHHHHHHHHHHHHH-S---STTHHHHHHHHHHHHHPEEE--TTSS-EEE-S-------TTT-----SSS---HHHHHHHHHHHHH-

Sequence (89 aa):
KNGILKRINKQLNIYHRIKIKNHPEYQYLNTVYDIILNGNKMSDRTGVGVISKFGYMMKYDLNKYFPLLTTKRVFLRGIIEELLWFIKE